Protein AF-A0A2P9AKD4-F1 (afdb_monomer)

Nearest PDB structures (foldseek):
  3d82-assembly1_E  TM=8.362E-01  e=2.006E-03  Shewanella frigidimarina NCIMB 400
  8ibk-assembly1_A  TM=5.195E-01  e=1.902E+00  Bacillus sp. (in: firmicutes)
  3d2u-assembly2_E  TM=2.668E-01  e=1.089E+00  Human betahe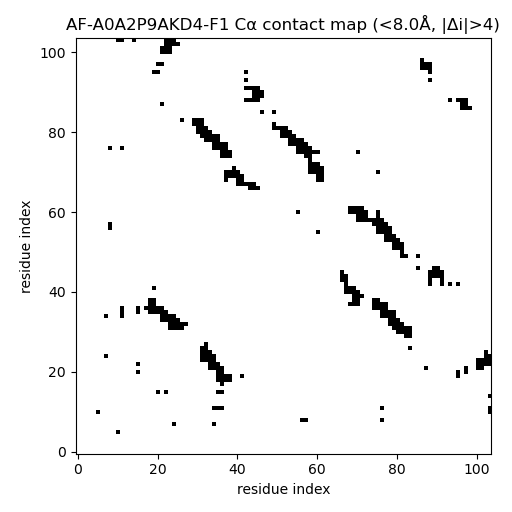rpesvirus 5

Solvent-accessible surface area (backbone atoms only — not comparable to full-atom values): 6382 Å² total; per-residue (Å²): 131,84,84,84,84,78,60,65,69,64,47,41,65,75,70,48,88,55,61,60,50,56,25,38,72,45,77,56,90,72,28,29,35,31,36,30,32,45,43,78,74,51,77,73,46,52,56,94,89,57,72,78,46,79,45,77,78,37,63,43,66,82,75,97,64,79,72,53,69,29,38,77,42,80,78,16,32,36,37,37,41,32,53,62,82,65,49,91,32,46,79,41,86,58,97,68,52,60,89,82,65,50,69,110

pLDDT: mean 90.48, std 7.08, range [67.31, 97.88]

Sequence (104 aa):
MPPHKINLVEAADQKIKQVFDPHIAGDVNDAQVKIAKFGDVFDWHAHDDEDEAFLVQRGRMPRSVEHRPRSLSEEPVVLMFEPATTLNTGNAKSDLTVADLKRL

InterPro domains:
  IPR011051 RmlC-like cupin domain superfamily [SSF51182] (6-92)
  IPR014710 RmlC-like jelly roll fold [G3DSA:2.60.120.10] (3-61)

Structure (mmCIF, N/CA/C/O backbone):
data_AF-A0A2P9AKD4-F1
#
_entry.id   AF-A0A2P9AKD4-F1
#
loop_
_atom_site.group_PDB
_atom_site.id
_atom_site.type_symbol
_atom_site.label_atom_id
_atom_site.label_alt_id
_atom_site.label_comp_id
_atom_site.label_asym_id
_atom_site.label_entity_id
_atom_site.label_seq_id
_atom_site.pdbx_PDB_ins_code
_atom_site.Cartn_x
_atom_site.Cartn_y
_atom_site.Cartn_z
_atom_site.occupancy
_atom_site.B_iso_or_equiv
_atom_site.auth_seq_id
_atom_site.auth_comp_id
_atom_site.auth_asym_id
_atom_site.auth_atom_id
_atom_site.pdbx_PDB_model_num
ATOM 1 N N . MET A 1 1 ? -25.370 -12.405 5.600 1.00 67.31 1 MET A N 1
ATOM 2 C CA . MET A 1 1 ? -24.535 -11.901 6.712 1.00 67.31 1 MET A CA 1
ATOM 3 C C . MET A 1 1 ? -24.434 -10.390 6.556 1.00 67.31 1 MET A C 1
ATOM 5 O O . MET A 1 1 ? -24.234 -9.964 5.423 1.00 67.31 1 MET A O 1
ATOM 9 N N . PRO A 1 2 ? -24.662 -9.579 7.601 1.00 80.69 2 PRO A N 1
ATOM 10 C CA . PRO A 1 2 ? -24.494 -8.133 7.486 1.00 80.69 2 PRO A CA 1
ATOM 11 C C . PRO A 1 2 ? -23.025 -7.797 7.172 1.00 80.69 2 PRO A C 1
ATOM 13 O O . PRO A 1 2 ? -22.136 -8.516 7.632 1.00 80.69 2 PRO A O 1
ATOM 16 N N . PRO A 1 3 ? -22.754 -6.743 6.383 1.00 85.62 3 PRO A N 1
ATOM 17 C CA . PRO A 1 3 ? -21.388 -6.362 6.049 1.00 85.62 3 PRO A CA 1
ATOM 18 C C . PRO A 1 3 ? -20.633 -5.936 7.312 1.00 85.62 3 PRO A C 1
ATOM 20 O O . PRO A 1 3 ? -21.123 -5.113 8.089 1.00 85.62 3 PRO A O 1
ATOM 23 N N . HIS A 1 4 ? -19.433 -6.483 7.502 1.00 88.50 4 HIS A N 1
ATOM 24 C CA . HIS A 1 4 ? -18.524 -6.049 8.557 1.00 88.50 4 HIS A CA 1
ATOM 25 C C . HIS A 1 4 ? -17.814 -4.768 8.108 1.00 88.50 4 HIS A C 1
ATOM 27 O O . HIS A 1 4 ? -17.163 -4.750 7.065 1.00 88.50 4 HIS A O 1
ATOM 33 N N . LYS A 1 5 ? -17.963 -3.684 8.875 1.00 92.38 5 LYS A N 1
ATOM 34 C CA . LYS A 1 5 ? -17.343 -2.387 8.574 1.00 92.38 5 LYS A CA 1
ATOM 35 C C . LYS A 1 5 ? -16.062 -2.224 9.383 1.00 92.38 5 LYS A C 1
ATOM 37 O O . LYS A 1 5 ? -16.024 -2.605 10.547 1.00 92.38 5 LYS A O 1
ATOM 42 N N . ILE A 1 6 ? -15.052 -1.607 8.779 1.00 94.06 6 ILE A N 1
ATOM 43 C CA . ILE A 1 6 ? -13.779 -1.289 9.426 1.00 94.06 6 ILE A CA 1
ATOM 44 C C . ILE A 1 6 ? -13.424 0.180 9.194 1.00 94.06 6 ILE A C 1
ATOM 46 O O . ILE A 1 6 ? -13.596 0.701 8.092 1.00 94.06 6 ILE A O 1
ATOM 50 N N . ASN A 1 7 ? -12.928 0.849 10.236 1.00 96.38 7 ASN A N 1
ATOM 51 C CA . ASN A 1 7 ? -12.262 2.139 10.104 1.00 96.38 7 ASN A CA 1
ATOM 52 C C . ASN A 1 7 ? -10.779 1.886 9.817 1.00 96.38 7 ASN A C 1
ATOM 54 O O . ASN A 1 7 ? -10.026 1.495 10.705 1.00 96.38 7 ASN A O 1
ATOM 58 N N . LEU A 1 8 ? -10.377 2.069 8.561 1.00 96.62 8 LEU A N 1
ATOM 59 C CA . LEU A 1 8 ? -9.055 1.677 8.072 1.00 96.62 8 LEU A CA 1
ATOM 60 C C . LEU A 1 8 ? -7.909 2.401 8.784 1.00 96.62 8 LEU A C 1
ATOM 62 O O . LEU A 1 8 ? -6.924 1.770 9.154 1.00 96.62 8 LEU A O 1
ATOM 66 N N . VAL A 1 9 ? -8.042 3.712 8.992 1.00 96.94 9 VAL A N 1
ATOM 67 C CA . VAL A 1 9 ? -6.988 4.527 9.616 1.00 96.94 9 VAL A CA 1
ATOM 68 C C . VAL A 1 9 ? -6.819 4.149 11.085 1.00 96.94 9 VAL A C 1
ATOM 70 O O . VAL A 1 9 ? -5.704 3.922 11.543 1.00 96.94 9 VAL A O 1
ATOM 73 N N . GLU A 1 10 ? -7.930 4.009 11.805 1.00 97.62 10 GLU A N 1
ATOM 74 C CA . GLU A 1 10 ? -7.915 3.620 13.215 1.00 97.62 10 GLU A CA 1
ATOM 75 C C . GLU A 1 10 ? -7.351 2.205 13.414 1.00 97.62 10 GLU A C 1
ATOM 77 O O . GLU A 1 10 ? -6.497 1.993 14.275 1.00 97.62 10 GLU A O 1
ATOM 82 N N . ALA A 1 11 ? -7.764 1.245 12.580 1.00 97.31 11 ALA A N 1
ATOM 83 C CA . ALA A 1 11 ? -7.239 -0.117 12.622 1.00 97.31 11 ALA A CA 1
ATOM 84 C C . ALA A 1 11 ? -5.733 -0.159 12.314 1.00 97.31 11 ALA A C 1
ATOM 86 O O . ALA A 1 11 ? -4.980 -0.849 13.008 1.00 97.31 11 ALA A O 1
ATOM 87 N N . ALA A 1 12 ? -5.276 0.613 11.321 1.00 97.25 12 ALA A N 1
ATOM 88 C CA . ALA A 1 12 ? -3.859 0.728 10.994 1.00 97.25 12 ALA A CA 1
ATOM 89 C C . ALA A 1 12 ? -3.047 1.310 12.163 1.00 97.25 12 ALA A C 1
ATOM 91 O O . ALA A 1 12 ? -1.978 0.794 12.476 1.00 97.25 12 ALA A O 1
ATOM 92 N N . ASP A 1 13 ? -3.551 2.328 12.864 1.00 96.75 13 ASP A N 1
ATOM 93 C CA . ASP A 1 13 ? -2.863 2.894 14.032 1.00 96.75 13 ASP A CA 1
ATOM 94 C C . ASP A 1 13 ? -2.754 1.917 15.202 1.00 96.75 13 ASP A C 1
ATOM 96 O O . ASP A 1 13 ? -1.725 1.843 15.891 1.00 96.75 13 ASP A O 1
ATOM 100 N N . GLN A 1 14 ? -3.797 1.121 15.413 1.00 96.94 14 GLN A N 1
ATOM 101 C CA . GLN A 1 14 ? -3.817 0.121 16.470 1.00 96.94 14 GLN A CA 1
ATOM 102 C C . GLN A 1 14 ? -2.881 -1.053 16.171 1.00 96.94 14 GLN A C 1
ATOM 104 O O . GLN A 1 14 ? -2.172 -1.487 17.083 1.00 96.94 14 GLN A O 1
ATOM 109 N N . LYS A 1 15 ? -2.837 -1.538 14.924 1.00 97.00 15 LYS A N 1
ATOM 110 C CA . LYS A 1 15 ? -2.166 -2.800 14.568 1.00 97.00 15 LYS A CA 1
ATOM 111 C C . LYS A 1 15 ? -0.784 -2.640 13.931 1.00 97.00 15 LYS A C 1
ATOM 113 O O . LYS A 1 15 ? 0.083 -3.467 14.192 1.00 97.00 15 LYS A O 1
ATOM 118 N N . ILE A 1 16 ? -0.544 -1.576 13.167 1.00 96.69 16 ILE A N 1
ATOM 119 C CA . ILE A 1 16 ? 0.691 -1.395 12.390 1.00 96.69 16 ILE A CA 1
ATOM 120 C C . ILE A 1 16 ? 1.637 -0.458 13.141 1.00 96.69 16 ILE A C 1
ATOM 122 O O . ILE A 1 16 ? 1.365 0.736 13.305 1.00 96.69 16 ILE A O 1
ATOM 126 N N . LYS A 1 17 ? 2.748 -1.017 13.631 1.00 94.88 17 LYS A N 1
ATOM 127 C CA . LYS A 1 17 ? 3.729 -0.302 14.470 1.00 94.88 17 LYS A CA 1
ATOM 128 C C . LYS A 1 17 ? 5.008 0.080 13.739 1.00 94.88 17 LYS A C 1
ATOM 130 O O . LYS A 1 17 ? 5.692 0.996 14.179 1.00 94.88 17 LYS A O 1
ATOM 135 N N . GLN A 1 18 ? 5.305 -0.594 12.636 1.00 93.19 18 GLN A N 1
ATOM 136 C CA . GLN A 1 18 ? 6.473 -0.333 11.807 1.00 93.19 18 GLN A CA 1
ATOM 137 C C . GLN A 1 18 ? 6.033 0.149 10.422 1.00 93.19 18 GLN A C 1
ATOM 139 O O . GLN A 1 18 ? 4.930 -0.155 9.962 1.00 93.19 18 GLN A O 1
ATOM 144 N N . VAL A 1 19 ? 6.882 0.937 9.770 1.00 93.44 19 VAL A N 1
ATOM 145 C CA . VAL A 1 19 ? 6.657 1.322 8.375 1.00 93.44 19 VAL A CA 1
ATOM 146 C C . VAL A 1 19 ? 6.941 0.142 7.451 1.00 93.44 19 VAL A C 1
ATOM 148 O O . VAL A 1 19 ? 7.722 -0.742 7.791 1.00 93.44 19 VAL A O 1
AT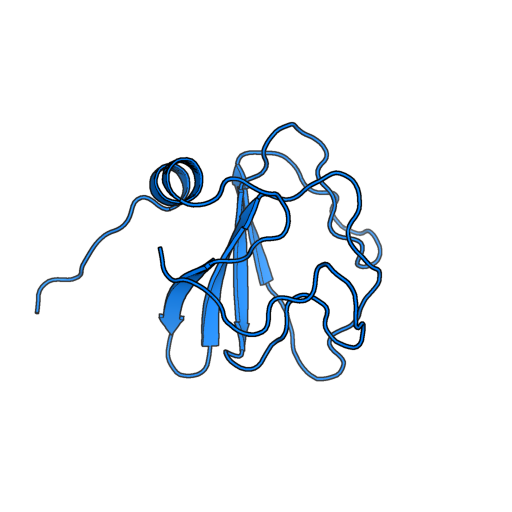OM 151 N N . PHE A 1 20 ? 6.299 0.148 6.287 1.00 93.06 20 PHE A N 1
ATOM 152 C CA . PHE A 1 20 ? 6.424 -0.863 5.242 1.00 93.06 20 PHE A CA 1
ATOM 153 C C . PHE A 1 20 ? 6.077 -2.293 5.693 1.00 93.06 20 PHE A C 1
ATOM 155 O O . PHE A 1 20 ? 6.621 -3.263 5.180 1.00 93.06 20 PHE A O 1
ATOM 162 N N . ASP A 1 21 ? 5.137 -2.417 6.635 1.00 95.38 21 ASP A N 1
ATOM 163 C CA . ASP A 1 21 ? 4.558 -3.685 7.105 1.00 95.38 21 ASP A CA 1
ATOM 164 C C . ASP A 1 21 ? 3.090 -3.782 6.664 1.00 95.38 21 ASP A C 1
ATOM 166 O O . ASP A 1 21 ? 2.180 -3.407 7.419 1.00 95.38 21 ASP A O 1
ATOM 170 N N . PRO A 1 22 ? 2.839 -4.177 5.402 1.00 96.75 22 PRO A N 1
ATOM 171 C CA . PRO A 1 22 ? 1.496 -4.225 4.849 1.00 96.75 22 PRO A CA 1
ATOM 172 C C . PRO A 1 22 ? 0.627 -5.266 5.554 1.00 96.75 22 PRO A C 1
ATOM 174 O O . PRO A 1 22 ? 1.053 -6.374 5.867 1.00 96.75 22 PRO A O 1
ATOM 177 N N . HIS A 1 23 ? -0.628 -4.898 5.795 1.00 97.88 23 HIS A N 1
ATOM 178 C CA . HIS A 1 23 ? -1.659 -5.778 6.333 1.00 97.88 23 HIS A CA 1
ATOM 179 C C . HIS A 1 23 ? -2.831 -5.870 5.358 1.00 97.88 23 HIS A C 1
ATOM 181 O O . HIS A 1 23 ? -3.197 -4.881 4.725 1.00 97.88 23 HIS A O 1
ATOM 187 N N . ILE A 1 24 ? -3.473 -7.033 5.273 1.00 97.81 24 ILE A N 1
ATOM 188 C CA . ILE A 1 24 ? -4.676 -7.220 4.457 1.00 97.81 24 ILE A CA 1
ATOM 189 C C . ILE A 1 24 ? -5.874 -6.603 5.187 1.00 97.81 24 ILE A C 1
ATOM 191 O O . ILE A 1 24 ? -6.250 -7.036 6.280 1.00 97.81 24 ILE A O 1
ATOM 195 N N . ALA A 1 25 ? -6.497 -5.608 4.563 1.00 97.19 25 ALA A N 1
ATOM 196 C CA . ALA A 1 25 ? -7.732 -4.983 5.027 1.00 97.19 25 ALA A CA 1
ATOM 197 C C . ALA A 1 25 ? -8.983 -5.722 4.522 1.00 97.19 25 ALA A C 1
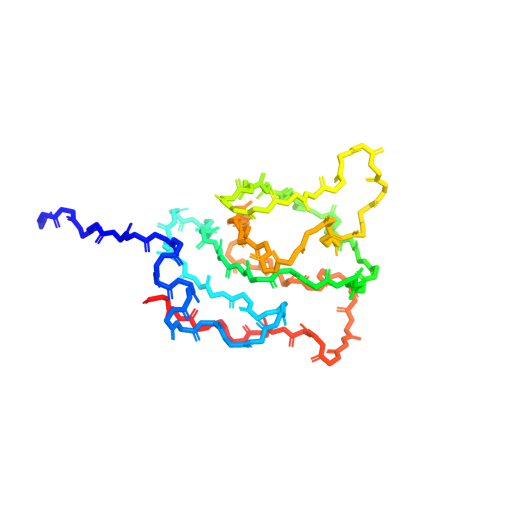ATOM 199 O O . ALA A 1 25 ? -10.028 -5.691 5.173 1.00 97.19 25 ALA A O 1
ATOM 200 N N . GLY A 1 26 ? -8.886 -6.400 3.376 1.00 96.06 26 GLY A N 1
ATOM 201 C CA . GLY A 1 26 ? -9.975 -7.178 2.796 1.00 96.06 26 GLY A CA 1
ATOM 202 C C . GLY A 1 26 ? -9.583 -7.851 1.486 1.00 96.06 26 GLY A C 1
ATOM 203 O O . GLY A 1 26 ? -8.601 -7.468 0.854 1.00 96.06 26 GLY A O 1
ATOM 204 N N . ASP A 1 27 ? -10.380 -8.835 1.079 1.00 95.81 27 ASP A N 1
ATOM 205 C CA . ASP A 1 27 ? -10.228 -9.523 -0.203 1.00 95.81 27 ASP A CA 1
ATOM 206 C C . ASP A 1 27 ? -11.345 -9.071 -1.153 1.00 95.81 27 ASP A C 1
ATOM 208 O O . ASP A 1 27 ? -12.494 -8.886 -0.736 1.00 95.81 27 ASP A O 1
ATOM 212 N N . VAL A 1 28 ? -11.006 -8.891 -2.427 1.00 95.56 28 VAL A N 1
ATOM 213 C CA . VAL A 1 28 ? -11.943 -8.545 -3.499 1.00 95.56 28 VAL A CA 1
ATOM 214 C C . VAL A 1 28 ? -11.653 -9.470 -4.672 1.00 95.56 28 VAL A C 1
ATOM 216 O O . VAL A 1 28 ? -10.772 -9.199 -5.479 1.00 95.56 28 VAL A O 1
ATOM 219 N N . ASN A 1 29 ? -12.408 -10.565 -4.768 1.00 95.81 29 ASN A N 1
ATOM 220 C CA . ASN A 1 29 ? -12.135 -11.648 -5.717 1.00 95.81 29 ASN A CA 1
ATOM 221 C C . ASN A 1 29 ? -10.695 -12.181 -5.553 1.00 95.81 29 ASN A C 1
ATOM 223 O O . ASN A 1 29 ? -10.356 -12.686 -4.487 1.00 95.81 29 ASN A O 1
ATOM 227 N N . ASP A 1 30 ? -9.879 -12.078 -6.599 1.00 95.31 30 ASP A N 1
ATOM 228 C CA . ASP A 1 30 ? -8.464 -12.447 -6.683 1.00 95.31 30 ASP A CA 1
ATOM 229 C C . ASP A 1 30 ? -7.499 -11.293 -6.349 1.00 95.31 30 ASP A C 1
ATOM 231 O O . ASP A 1 30 ? -6.283 -11.483 -6.350 1.00 95.31 30 ASP A O 1
ATOM 235 N N . ALA A 1 31 ? -8.025 -10.115 -6.012 1.00 96.31 31 ALA A N 1
ATOM 236 C CA . ALA A 1 31 ? -7.260 -8.962 -5.556 1.00 96.31 31 ALA A CA 1
ATOM 237 C C . ALA A 1 31 ? -7.375 -8.765 -4.040 1.00 96.31 31 ALA A C 1
ATOM 239 O O . ALA A 1 31 ? -8.309 -9.235 -3.377 1.00 96.31 31 ALA A O 1
ATOM 240 N N . GLN A 1 32 ? -6.435 -8.009 -3.483 1.00 97.12 32 GLN A N 1
ATOM 241 C CA . GLN A 1 32 ? -6.434 -7.629 -2.078 1.00 97.12 32 GLN A CA 1
ATOM 242 C C . GLN A 1 32 ? -6.427 -6.119 -1.911 1.00 97.12 32 GLN A C 1
ATOM 244 O O . GLN A 1 32 ? -5.725 -5.386 -2.599 1.00 97.12 32 GLN A O 1
ATOM 249 N N . VAL A 1 33 ? -7.193 -5.669 -0.920 1.00 97.44 33 VAL A N 1
ATOM 250 C CA . VAL A 1 33 ? -7.024 -4.348 -0.329 1.00 97.44 33 VAL A CA 1
ATOM 251 C C . VAL A 1 33 ? -6.031 -4.507 0.812 1.00 97.44 33 VAL A C 1
ATOM 253 O O . VAL A 1 33 ? -6.334 -5.153 1.820 1.00 97.44 33 VAL A O 1
ATOM 256 N N . LYS A 1 34 ? -4.855 -3.909 0.670 1.00 97.81 34 LYS A N 1
ATOM 257 C CA . LYS A 1 34 ? -3.807 -3.887 1.692 1.00 97.81 34 LYS A CA 1
ATOM 258 C C . LYS A 1 34 ? -3.671 -2.478 2.270 1.00 97.81 34 LYS A C 1
ATOM 260 O O . LYS A 1 34 ? -4.119 -1.499 1.678 1.00 97.81 34 LYS A O 1
ATOM 265 N N . ILE A 1 35 ? -3.099 -2.360 3.461 1.00 97.88 35 ILE A N 1
ATOM 266 C CA . ILE A 1 35 ? -2.829 -1.076 4.111 1.00 97.88 35 ILE A CA 1
ATOM 267 C C . ILE A 1 35 ? -1.456 -1.107 4.771 1.00 97.88 35 ILE A C 1
ATOM 269 O O . ILE A 1 35 ? -1.085 -2.104 5.388 1.00 97.88 35 ILE A O 1
ATOM 273 N N . ALA A 1 36 ? -0.712 -0.012 4.672 1.00 96.81 36 ALA A N 1
ATOM 274 C CA . ALA A 1 36 ? 0.586 0.125 5.317 1.00 96.81 36 ALA A CA 1
ATOM 275 C C . ALA A 1 36 ? 0.842 1.566 5.765 1.00 96.81 36 ALA A C 1
ATOM 277 O O . ALA A 1 36 ? 0.242 2.525 5.267 1.00 96.81 36 ALA A O 1
ATOM 278 N N . LYS A 1 37 ? 1.780 1.705 6.706 1.00 95.12 37 LYS A N 1
ATOM 279 C CA . LYS A 1 37 ? 2.420 2.983 7.023 1.00 95.12 37 LYS A CA 1
ATOM 280 C C . LYS A 1 37 ? 3.688 3.125 6.192 1.00 95.12 37 LYS A C 1
ATOM 282 O O . LYS A 1 37 ? 4.467 2.184 6.144 1.00 95.12 37 LYS A O 1
ATOM 287 N N . PHE A 1 38 ? 3.906 4.259 5.535 1.00 92.94 38 PHE A N 1
ATOM 288 C CA . PHE A 1 38 ? 5.070 4.453 4.653 1.00 92.94 38 PHE A CA 1
ATOM 289 C C . PHE A 1 38 ? 6.140 5.306 5.346 1.00 92.94 38 PHE A C 1
ATOM 291 O O . PHE A 1 38 ? 5.823 6.277 6.028 1.00 92.94 38 PHE A O 1
ATOM 298 N N . GLY A 1 39 ? 7.407 4.928 5.183 1.00 89.19 39 GLY A N 1
ATOM 299 C CA . GLY A 1 39 ? 8.569 5.649 5.709 1.00 89.19 39 GLY A CA 1
ATOM 300 C C . GLY A 1 39 ? 9.252 6.545 4.670 1.00 89.19 39 GLY A C 1
ATOM 301 O O . GLY A 1 39 ? 8.681 6.872 3.628 1.00 89.19 39 GLY A O 1
ATOM 302 N N . ASP A 1 40 ? 10.498 6.929 4.953 1.00 83.81 40 ASP A N 1
ATOM 303 C CA . ASP A 1 40 ? 11.268 7.880 4.135 1.00 83.81 40 ASP A CA 1
ATOM 304 C C . ASP A 1 40 ? 11.809 7.293 2.830 1.00 83.81 40 ASP A C 1
ATOM 306 O O . ASP A 1 40 ? 11.908 7.995 1.821 1.00 83.81 40 ASP A O 1
ATOM 310 N N . VAL A 1 41 ? 12.209 6.022 2.842 1.00 82.25 41 VAL A N 1
ATOM 311 C CA . VAL A 1 41 ? 12.771 5.333 1.680 1.00 82.25 41 VAL A CA 1
ATOM 312 C C . VAL A 1 41 ? 12.335 3.881 1.715 1.00 82.25 41 VAL A C 1
ATOM 314 O O . VAL A 1 41 ? 12.592 3.184 2.693 1.00 82.25 41 VAL A O 1
ATOM 317 N N . PHE A 1 42 ? 11.722 3.444 0.623 1.00 83.75 42 PHE A N 1
ATOM 318 C CA . PHE A 1 42 ? 11.502 2.040 0.318 1.00 83.75 42 PHE A CA 1
ATOM 319 C C . PHE A 1 42 ? 12.447 1.579 -0.795 1.00 83.75 42 PHE A C 1
ATOM 321 O O . PHE A 1 42 ? 13.019 2.413 -1.515 1.00 83.75 42 PHE A O 1
ATOM 328 N N . ASP A 1 43 ? 12.608 0.265 -0.923 1.00 84.50 43 ASP A N 1
ATOM 329 C CA . ASP A 1 43 ? 13.440 -0.323 -1.963 1.00 84.50 43 ASP A CA 1
ATOM 330 C C . ASP A 1 43 ? 12.875 -0.037 -3.349 1.00 84.50 43 ASP A C 1
ATOM 332 O O . ASP A 1 43 ? 11.662 -0.010 -3.573 1.00 84.50 43 ASP A O 1
ATOM 336 N N . TRP A 1 44 ? 13.786 0.169 -4.293 1.00 84.31 44 TRP A N 1
ATOM 337 C CA . TRP A 1 44 ? 13.441 0.212 -5.702 1.00 84.31 44 TRP A CA 1
ATOM 338 C C . TRP A 1 44 ? 12.999 -1.167 -6.163 1.00 84.31 44 TRP A C 1
ATOM 340 O O . TRP A 1 44 ? 13.738 -2.138 -6.006 1.00 84.31 44 TRP A O 1
ATOM 350 N N . HIS A 1 45 ? 11.811 -1.233 -6.746 1.00 87.94 45 HIS A N 1
ATOM 351 C CA . HIS A 1 45 ? 11.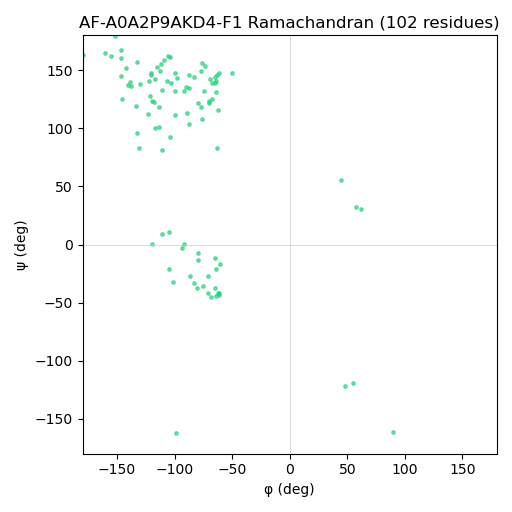239 -2.462 -7.261 1.00 87.94 45 HIS A CA 1
ATOM 352 C C . HIS A 1 45 ? 10.232 -2.158 -8.367 1.00 87.94 45 HIS A C 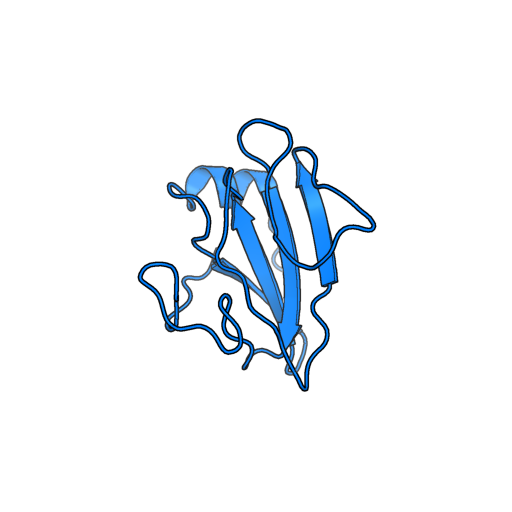1
ATOM 354 O O . HIS A 1 45 ? 9.743 -1.032 -8.497 1.00 87.94 45 HIS A O 1
ATOM 360 N N . ALA A 1 46 ? 9.930 -3.185 -9.151 1.00 86.62 46 ALA A N 1
ATOM 361 C CA . ALA A 1 46 ? 8.885 -3.158 -10.156 1.00 86.62 46 ALA A CA 1
ATOM 362 C C . ALA A 1 46 ? 8.008 -4.407 -10.050 1.00 86.62 46 ALA A C 1
ATOM 364 O O . ALA A 1 46 ? 8.440 -5.454 -9.554 1.00 86.62 46 ALA A O 1
ATOM 365 N N . HIS A 1 47 ? 6.791 -4.258 -10.557 1.00 87.00 47 HIS A N 1
ATOM 366 C CA . HIS A 1 47 ? 5.830 -5.322 -10.785 1.00 87.00 47 HIS A CA 1
ATOM 367 C C . HIS A 1 47 ? 5.657 -5.412 -12.296 1.00 87.00 47 HIS A C 1
ATOM 369 O O . HIS A 1 47 ? 5.030 -4.548 -12.901 1.00 87.00 47 HIS A O 1
ATOM 375 N N . ASP A 1 48 ? 6.310 -6.391 -12.917 1.00 85.50 48 ASP A N 1
ATOM 376 C CA . ASP A 1 48 ? 6.414 -6.438 -14.381 1.00 85.50 48 ASP A CA 1
ATOM 377 C C . ASP A 1 48 ? 5.071 -6.780 -15.053 1.00 85.50 48 ASP A C 1
ATOM 379 O O . ASP A 1 48 ? 4.817 -6.362 -16.182 1.00 85.50 48 ASP A O 1
ATOM 383 N N . ASP A 1 49 ? 4.203 -7.498 -14.334 1.00 89.00 49 ASP A N 1
ATOM 384 C CA . ASP A 1 49 ? 2.971 -8.089 -14.865 1.00 89.00 49 ASP A CA 1
ATOM 385 C C . ASP A 1 49 ? 1.690 -7.577 -14.177 1.00 89.00 49 ASP A C 1
ATOM 387 O O . ASP A 1 49 ? 0.590 -8.032 -14.498 1.00 89.00 49 ASP A O 1
ATOM 391 N N . GLU A 1 50 ? 1.805 -6.663 -13.208 1.00 88.62 50 GLU A N 1
ATOM 392 C CA . GLU A 1 50 ? 0.701 -6.280 -12.323 1.00 88.62 50 GLU A CA 1
ATOM 393 C C . GLU A 1 50 ? 0.701 -4.769 -12.047 1.00 88.62 50 GLU A C 1
ATOM 395 O O . GLU A 1 50 ? 1.742 -4.170 -11.780 1.00 88.62 50 GLU A O 1
ATOM 400 N N . ASP A 1 51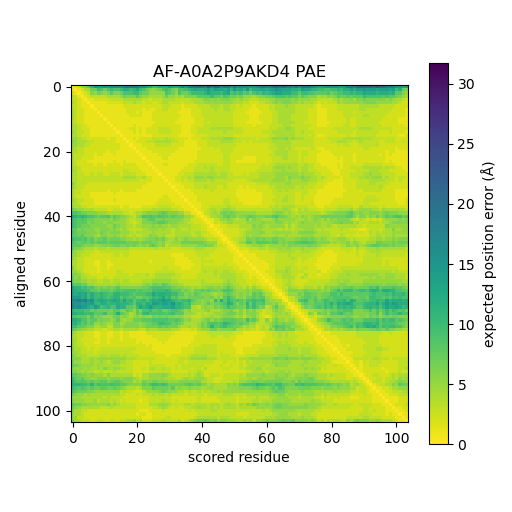 ? -0.485 -4.156 -12.075 1.00 89.81 51 ASP A N 1
ATOM 401 C CA . ASP A 1 51 ? -0.678 -2.779 -11.618 1.00 89.81 51 ASP A CA 1
ATOM 402 C C . ASP A 1 51 ? -0.865 -2.742 -10.091 1.00 89.81 51 ASP A C 1
ATOM 404 O O . ASP A 1 51 ? -1.561 -3.585 -9.519 1.00 89.81 51 ASP A O 1
ATOM 408 N N . GLU A 1 52 ? -0.345 -1.694 -9.446 1.00 91.81 52 GLU A N 1
ATOM 409 C CA . GLU A 1 52 ? -0.619 -1.376 -8.040 1.00 91.81 52 GLU A CA 1
ATOM 410 C C . GLU A 1 52 ? -1.262 0.014 -7.926 1.00 91.81 52 GLU A C 1
ATOM 412 O O . GLU A 1 52 ? -0.726 1.032 -8.379 1.00 91.81 52 GLU A O 1
ATOM 417 N N . ALA A 1 53 ? -2.444 0.072 -7.310 1.00 93.00 53 ALA A N 1
ATOM 418 C CA . ALA A 1 53 ? -3.142 1.324 -7.053 1.00 93.00 53 ALA A CA 1
ATOM 419 C C . ALA A 1 53 ? -2.937 1.787 -5.607 1.00 93.00 53 ALA A C 1
ATOM 421 O O . ALA A 1 53 ? -3.190 1.039 -4.665 1.00 93.00 53 ALA A O 1
ATOM 422 N N . PHE A 1 54 ? -2.595 3.066 -5.427 1.00 92.81 54 PHE A N 1
ATOM 423 C CA . PHE A 1 54 ? -2.428 3.687 -4.111 1.00 92.81 54 PHE A CA 1
ATOM 424 C C . PHE A 1 54 ? -3.521 4.716 -3.815 1.00 92.81 54 PHE A C 1
ATOM 426 O O . PHE A 1 54 ? -3.779 5.626 -4.608 1.00 92.81 54 PHE A O 1
ATOM 433 N N . LEU A 1 55 ? -4.092 4.640 -2.614 1.00 95.12 55 LEU A N 1
ATOM 434 C CA . LEU A 1 55 ? -4.970 5.654 -2.042 1.00 95.12 55 LEU A CA 1
ATOM 435 C C . LEU A 1 55 ? -4.404 6.137 -0.703 1.00 95.12 55 LEU A C 1
ATOM 437 O O . LEU A 1 55 ? -4.383 5.410 0.291 1.00 95.12 55 LEU A O 1
ATOM 441 N N . VAL A 1 56 ? -3.971 7.396 -0.666 1.00 94.25 56 VAL A N 1
ATOM 442 C CA . VAL A 1 56 ? -3.458 8.028 0.556 1.00 94.25 56 VAL A CA 1
ATOM 443 C C . VAL A 1 56 ? -4.632 8.386 1.468 1.00 94.25 56 VAL A C 1
ATOM 445 O O . VAL A 1 56 ? -5.379 9.318 1.184 1.00 94.25 56 VAL A O 1
ATOM 448 N N . GLN A 1 57 ? -4.785 7.649 2.570 1.00 96.06 57 GLN A N 1
ATOM 449 C CA . GLN A 1 57 ? -5.824 7.878 3.581 1.00 96.06 57 GLN A CA 1
ATOM 450 C C . GLN A 1 57 ? -5.410 8.957 4.590 1.00 96.06 57 GLN A C 1
ATOM 452 O O . GLN A 1 57 ? -6.242 9.709 5.095 1.00 96.06 57 GLN A O 1
ATOM 457 N N . ARG A 1 58 ? -4.108 9.036 4.891 1.00 95.31 58 ARG A N 1
ATOM 458 C CA . ARG A 1 58 ? -3.499 10.072 5.733 1.00 95.31 58 ARG A CA 1
ATOM 459 C C . ARG A 1 58 ? -2.090 10.369 5.242 1.00 95.31 58 ARG A C 1
ATOM 461 O O . ARG A 1 58 ? -1.381 9.457 4.833 1.00 95.31 58 ARG A O 1
ATOM 468 N N . GLY A 1 59 ? -1.672 11.628 5.333 1.00 92.06 59 GLY A N 1
ATOM 469 C CA . GLY A 1 59 ? -0.326 12.060 4.962 1.00 92.06 59 GLY A CA 1
ATOM 470 C C . GLY A 1 59 ? -0.198 12.473 3.498 1.00 92.06 59 GLY A C 1
ATOM 471 O O . GLY A 1 59 ? -1.182 12.827 2.849 1.00 92.06 59 GLY A O 1
ATOM 472 N N . ARG A 1 60 ? 1.037 12.506 2.990 1.00 89.69 60 ARG A N 1
ATOM 473 C CA . ARG A 1 60 ? 1.352 12.958 1.627 1.00 89.69 60 ARG A CA 1
ATOM 474 C C . ARG A 1 60 ? 2.386 12.048 0.980 1.00 89.69 60 ARG A C 1
ATOM 476 O O . ARG A 1 60 ? 3.401 11.745 1.596 1.00 89.69 60 ARG A O 1
ATOM 483 N N . MET A 1 61 ? 2.150 11.708 -0.283 1.00 87.62 61 MET A N 1
ATOM 484 C CA . MET A 1 61 ? 3.048 10.923 -1.133 1.00 87.62 61 MET A CA 1
ATOM 485 C C . MET A 1 61 ? 3.427 11.745 -2.373 1.00 87.62 61 MET A C 1
ATOM 487 O O . MET A 1 61 ? 2.608 12.547 -2.839 1.00 87.62 61 MET A O 1
ATOM 491 N N . PRO A 1 62 ? 4.640 11.587 -2.928 1.00 85.00 62 PRO A N 1
ATOM 492 C CA . PRO A 1 62 ? 4.988 12.202 -4.198 1.00 85.00 62 PRO A CA 1
ATOM 493 C C . PRO A 1 62 ? 4.17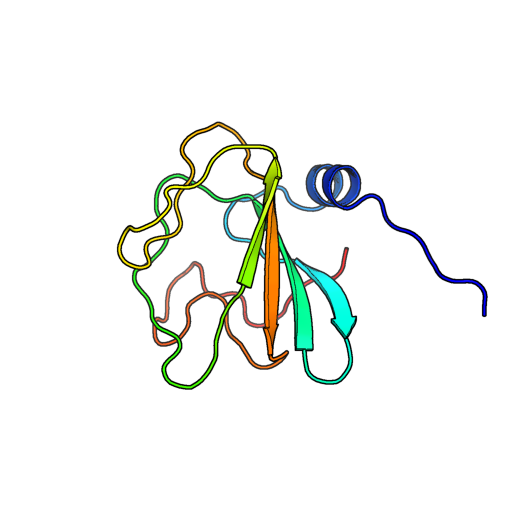4 11.562 -5.331 1.00 85.00 62 PRO A C 1
ATOM 495 O O . PRO A 1 62 ? 3.980 10.351 -5.372 1.00 85.00 62 PRO A O 1
ATOM 498 N N . ARG A 1 63 ? 3.704 12.390 -6.266 1.00 82.44 63 ARG A N 1
ATOM 499 C CA . ARG A 1 63 ? 3.011 11.966 -7.489 1.00 82.44 63 ARG A CA 1
ATOM 500 C C . ARG A 1 63 ? 3.889 12.284 -8.699 1.00 82.44 63 ARG A C 1
ATOM 502 O O . ARG A 1 63 ? 4.610 13.278 -8.676 1.00 82.44 63 ARG A O 1
ATOM 509 N N . SER A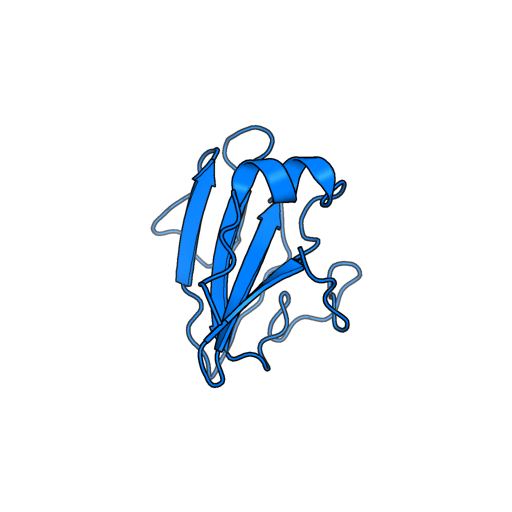 1 64 ? 3.771 11.478 -9.756 1.00 77.75 64 SER A N 1
ATOM 510 C CA . SER A 1 64 ? 4.495 11.664 -11.026 1.00 77.75 64 SER A CA 1
ATOM 511 C C . SER A 1 64 ? 6.017 11.578 -10.887 1.00 77.75 64 SER A C 1
ATOM 513 O O . SER A 1 64 ? 6.751 12.227 -11.628 1.00 77.75 64 SER A O 1
ATOM 515 N N . VAL A 1 65 ? 6.484 10.786 -9.925 1.00 76.31 65 VAL A N 1
ATOM 516 C CA . VAL A 1 65 ? 7.886 10.387 -9.798 1.00 76.31 65 VAL A CA 1
ATOM 517 C C . VAL A 1 65 ? 7.989 8.896 -10.082 1.00 76.31 65 VAL A C 1
ATOM 519 O O . VAL A 1 65 ? 7.009 8.166 -9.940 1.00 76.31 65 VAL A O 1
ATOM 522 N N . GLU A 1 66 ? 9.168 8.462 -10.499 1.00 73.31 66 GLU A N 1
ATOM 523 C CA . GLU A 1 66 ? 9.471 7.052 -10.717 1.00 73.31 66 GLU A CA 1
ATOM 524 C C . GLU A 1 66 ? 9.318 6.261 -9.393 1.00 73.31 66 GLU A C 1
ATOM 526 O O . GLU A 1 66 ? 9.482 6.838 -8.311 1.00 73.31 66 GLU A O 1
ATOM 531 N N . HIS A 1 67 ? 8.898 4.990 -9.481 1.00 67.94 67 HIS A N 1
ATOM 532 C CA . HIS A 1 67 ? 8.294 4.210 -8.390 1.00 67.94 67 HIS A CA 1
ATOM 533 C C . HIS A 1 67 ? 9.243 3.974 -7.203 1.00 67.94 67 HIS A C 1
ATOM 535 O O . HIS A 1 67 ? 9.880 2.935 -7.057 1.00 67.94 67 HIS A O 1
ATOM 541 N N . ARG A 1 68 ? 9.316 4.975 -6.324 1.00 69.88 68 ARG A N 1
ATOM 542 C CA . ARG A 1 68 ? 10.032 4.939 -5.052 1.00 69.88 68 ARG A CA 1
ATOM 543 C C . ARG A 1 68 ? 9.099 5.438 -3.954 1.00 69.88 68 ARG A C 1
ATOM 545 O O . ARG A 1 68 ? 9.124 6.634 -3.627 1.00 69.88 68 ARG A O 1
ATOM 552 N N . PRO A 1 69 ? 8.237 4.561 -3.417 1.00 69.19 69 PRO A N 1
ATOM 553 C CA . PRO A 1 69 ? 7.231 4.975 -2.463 1.00 69.19 69 PRO A CA 1
ATOM 554 C C . PRO A 1 69 ? 7.899 5.537 -1.209 1.00 69.19 69 PRO A C 1
ATOM 556 O O . PRO A 1 69 ? 8.620 4.846 -0.492 1.00 69.19 69 PRO A O 1
ATOM 559 N N . ARG A 1 70 ? 7.677 6.827 -0.959 1.00 80.25 70 ARG A N 1
ATOM 560 C CA . ARG A 1 70 ? 8.147 7.508 0.243 1.00 80.25 70 ARG A CA 1
ATOM 561 C C . ARG A 1 70 ? 7.133 8.501 0.750 1.00 80.25 70 ARG A C 1
ATOM 563 O O . ARG A 1 70 ? 6.420 9.123 -0.036 1.00 80.25 70 ARG A O 1
ATOM 570 N N . SER A 1 71 ? 7.165 8.730 2.049 1.00 84.38 71 SER A N 1
ATOM 571 C CA . SER A 1 71 ? 6.379 9.782 2.661 1.00 84.38 71 SER A CA 1
ATOM 572 C C . SER A 1 71 ? 6.965 11.182 2.447 1.00 84.38 71 SER A C 1
ATOM 574 O O . SER A 1 71 ? 8.179 11.378 2.381 1.00 84.38 71 SER A O 1
ATOM 576 N N . LEU A 1 72 ? 6.079 12.181 2.396 1.00 83.19 72 LEU A N 1
ATOM 577 C CA . LEU A 1 72 ? 6.375 13.616 2.541 1.00 83.19 72 LEU A CA 1
ATOM 578 C C . LEU A 1 72 ? 5.817 14.196 3.862 1.00 83.19 72 LEU A C 1
ATOM 580 O O . LEU A 1 72 ? 5.743 15.418 4.038 1.00 83.19 72 LEU A O 1
ATOM 584 N N . SER A 1 73 ? 5.326 13.341 4.759 1.00 84.75 73 SER A N 1
ATOM 585 C CA . SER A 1 73 ? 4.779 13.701 6.073 1.00 84.75 73 SER A CA 1
ATOM 586 C C . SER A 1 73 ? 5.058 12.616 7.112 1.00 84.75 73 SER A C 1
ATOM 588 O O . SER A 1 73 ? 5.389 11.488 6.767 1.00 84.75 73 SER A O 1
ATOM 590 N N . GLU A 1 74 ? 4.853 12.913 8.387 1.00 80.94 74 GLU A N 1
ATOM 591 C CA . GLU A 1 74 ? 4.882 11.869 9.412 1.00 80.94 74 GLU A CA 1
ATOM 592 C C . GLU A 1 74 ? 3.671 10.928 9.267 1.00 80.94 74 GLU A C 1
ATOM 594 O O . GLU A 1 74 ? 2.577 11.356 8.888 1.00 80.94 74 GLU A O 1
ATOM 599 N N . GLU A 1 75 ? 3.906 9.638 9.516 1.00 79.62 75 GLU A N 1
ATOM 600 C CA . GLU A 1 75 ? 2.909 8.558 9.587 1.00 79.62 75 GLU A CA 1
ATOM 601 C C . GLU A 1 75 ? 1.829 8.539 8.481 1.00 79.62 75 GLU A C 1
ATOM 603 O O . GLU A 1 75 ? 0.621 8.535 8.782 1.00 79.62 75 GLU A O 1
ATOM 608 N N . PRO A 1 76 ? 2.214 8.507 7.191 1.00 90.62 76 PRO A N 1
ATOM 609 C CA . PRO A 1 76 ? 1.236 8.334 6.133 1.00 90.62 76 PRO A CA 1
ATOM 610 C C . PRO A 1 76 ? 0.582 6.958 6.259 1.00 90.62 76 PRO A C 1
ATOM 612 O O . PRO A 1 76 ? 1.246 5.963 6.544 1.00 90.62 76 PRO A O 1
ATOM 615 N N . VAL A 1 77 ? -0.720 6.901 6.016 1.00 96.31 77 VAL A N 1
ATOM 616 C CA . VAL A 1 77 ? -1.472 5.650 5.926 1.00 96.31 77 VAL A CA 1
ATOM 617 C C . VAL A 1 77 ? -1.936 5.526 4.493 1.00 96.31 77 VAL A C 1
ATOM 619 O O . VAL A 1 77 ? -2.676 6.381 3.998 1.00 96.31 77 VAL A O 1
ATOM 622 N N . VAL A 1 78 ? -1.474 4.477 3.828 1.00 96.00 78 VAL A N 1
ATOM 623 C CA . VAL A 1 78 ? -1.720 4.257 2.408 1.00 96.00 78 VAL A CA 1
ATOM 624 C C . VAL A 1 78 ? -2.424 2.926 2.250 1.00 96.00 78 VAL A C 1
ATOM 626 O O . VAL A 1 78 ? -1.991 1.910 2.790 1.00 96.00 78 VAL A O 1
ATOM 629 N N . LEU A 1 79 ? -3.544 2.967 1.542 1.00 97.25 79 LEU A N 1
ATOM 630 C CA . LEU A 1 79 ? -4.242 1.787 1.077 1.00 97.25 79 LEU A CA 1
ATOM 631 C C . LEU A 1 79 ? -3.706 1.430 -0.307 1.00 97.25 79 LEU A C 1
ATOM 633 O O . LEU A 1 79 ? -3.536 2.307 -1.152 1.00 97.25 79 LEU A O 1
ATOM 637 N N . MET A 1 80 ? -3.459 0.148 -0.506 1.00 96.31 80 MET A N 1
ATOM 638 C CA . MET A 1 80 ? -2.964 -0.448 -1.736 1.00 96.31 80 MET A CA 1
ATOM 639 C C . MET A 1 80 ? -4.018 -1.414 -2.268 1.00 96.31 80 MET A C 1
ATOM 641 O O . MET A 1 80 ? -4.695 -2.090 -1.486 1.00 96.31 80 MET A O 1
ATOM 645 N N . PHE A 1 81 ? -4.177 -1.461 -3.583 1.00 97.00 81 PHE A N 1
ATOM 646 C CA . PHE A 1 81 ? -5.040 -2.421 -4.257 1.00 97.00 81 PHE A CA 1
ATOM 647 C C . PHE A 1 81 ? -4.299 -3.038 -5.437 1.00 97.00 81 PHE A C 1
ATOM 649 O O . PHE A 1 81 ? -3.889 -2.326 -6.352 1.00 97.00 81 PHE A O 1
ATOM 656 N N . GLU A 1 82 ? -4.140 -4.353 -5.376 1.00 95.88 82 GLU A N 1
ATOM 657 C CA . GLU A 1 82 ? -3.274 -5.144 -6.251 1.00 95.88 82 GLU A CA 1
ATOM 658 C C . GLU A 1 82 ? -3.707 -6.622 -6.212 1.00 95.88 82 GLU A C 1
ATOM 660 O O . GLU A 1 82 ? -4.469 -7.013 -5.310 1.00 95.88 82 GLU A O 1
ATOM 665 N N . PRO A 1 83 ? -3.265 -7.462 -7.163 1.00 96.12 83 PRO A N 1
ATOM 666 C CA . PRO A 1 83 ? -3.469 -8.905 -7.089 1.00 96.12 83 PRO A CA 1
ATOM 667 C C . PRO A 1 83 ? -3.039 -9.508 -5.739 1.00 96.12 83 PRO A C 1
ATOM 669 O O . PRO A 1 83 ? -2.101 -9.066 -5.073 1.00 96.12 83 PRO A O 1
ATOM 672 N N . ALA A 1 84 ? -3.733 -10.558 -5.294 1.00 94.00 84 ALA A N 1
ATOM 673 C CA . ALA A 1 84 ? -3.417 -11.211 -4.019 1.00 94.00 84 ALA A CA 1
ATOM 674 C C . ALA A 1 84 ? -2.018 -11.860 -4.008 1.00 94.00 84 ALA A C 1
ATOM 676 O O . ALA A 1 84 ? -1.450 -12.102 -2.945 1.00 94.00 84 ALA A O 1
ATOM 677 N N . THR A 1 85 ? -1.471 -12.146 -5.191 1.00 90.94 85 THR A N 1
ATOM 678 C CA . THR A 1 85 ? -0.138 -12.715 -5.419 1.00 90.94 85 THR A CA 1
ATOM 679 C C . THR A 1 85 ? 0.985 -11.691 -5.333 1.00 90.94 85 THR A C 1
ATOM 681 O O . THR A 1 85 ? 2.149 -12.082 -5.238 1.00 90.94 85 THR A O 1
ATOM 684 N N . THR A 1 86 ? 0.654 -10.401 -5.347 1.00 91.00 86 THR A N 1
ATOM 685 C CA . THR A 1 86 ? 1.644 -9.337 -5.424 1.00 91.00 86 THR A CA 1
ATOM 686 C C . THR A 1 86 ? 2.436 -9.225 -4.123 1.00 91.00 86 THR A C 1
ATOM 688 O O . THR A 1 86 ? 1.875 -9.054 -3.034 1.00 91.00 86 THR A O 1
ATOM 691 N N . LEU A 1 87 ? 3.759 -9.330 -4.232 1.00 91.94 87 LEU A N 1
ATOM 692 C CA . LEU A 1 87 ? 4.694 -9.140 -3.126 1.00 91.94 87 LEU A CA 1
ATOM 693 C C . LEU A 1 87 ? 5.049 -7.659 -3.013 1.00 91.94 87 LEU A C 1
ATOM 695 O O . LEU A 1 87 ? 5.399 -7.052 -4.014 1.00 91.94 87 LEU A O 1
ATOM 699 N N . ASN A 1 88 ? 5.056 -7.096 -1.807 1.00 89.12 88 ASN A N 1
ATOM 700 C CA . ASN A 1 88 ? 5.268 -5.658 -1.588 1.00 89.12 88 ASN A CA 1
ATOM 701 C C . ASN A 1 88 ? 6.623 -5.114 -2.078 1.00 89.12 88 ASN A C 1
ATOM 703 O O . ASN A 1 88 ? 6.793 -3.907 -2.170 1.00 89.12 88 ASN A O 1
ATOM 707 N N . THR A 1 89 ? 7.605 -5.981 -2.322 1.00 90.31 89 THR A N 1
ATOM 708 C CA . THR A 1 89 ? 8.911 -5.613 -2.885 1.00 90.31 89 THR A CA 1
ATOM 709 C C . THR A 1 89 ? 9.048 -6.003 -4.356 1.00 90.31 89 THR A C 1
ATOM 711 O O . THR A 1 89 ? 10.157 -5.956 -4.878 1.00 90.31 89 THR A O 1
ATOM 714 N N . GLY A 1 90 ? 7.968 -6.413 -5.028 1.00 88.31 90 GLY A N 1
ATOM 715 C CA . GLY A 1 90 ? 7.965 -6.820 -6.434 1.00 88.31 90 GLY A CA 1
ATOM 716 C C . GLY A 1 90 ? 9.086 -7.810 -6.769 1.00 88.31 90 GLY A C 1
ATOM 717 O O . GLY A 1 90 ? 9.205 -8.878 -6.164 1.00 88.31 90 GLY A O 1
ATOM 718 N N . ASN A 1 91 ? 9.941 -7.431 -7.720 1.00 87.62 91 ASN A N 1
ATOM 719 C CA . ASN A 1 91 ? 11.122 -8.195 -8.137 1.00 87.62 91 ASN A CA 1
ATOM 720 C C . ASN A 1 91 ? 12.354 -8.070 -7.212 1.00 87.62 91 ASN A C 1
ATOM 722 O O . ASN A 1 91 ? 13.340 -8.790 -7.403 1.00 87.62 91 ASN A O 1
ATOM 726 N N . ALA A 1 92 ? 12.320 -7.195 -6.206 1.00 87.00 92 ALA A N 1
ATOM 727 C CA . ALA A 1 92 ? 13.381 -7.049 -5.219 1.00 87.00 92 ALA A CA 1
ATOM 728 C C . ALA A 1 92 ? 13.182 -8.009 -4.034 1.00 87.00 92 ALA A C 1
ATOM 730 O O . ALA A 1 92 ? 12.063 -8.293 -3.601 1.00 87.00 92 ALA A O 1
ATOM 731 N N . LYS A 1 93 ? 14.296 -8.495 -3.474 1.00 86.00 93 LYS A N 1
ATOM 732 C CA . LYS A 1 93 ? 14.320 -9.242 -2.208 1.00 86.00 93 LYS A CA 1
ATOM 733 C C . LYS A 1 93 ? 15.153 -8.477 -1.194 1.00 86.00 93 LYS A C 1
ATOM 735 O O . LYS A 1 93 ? 16.329 -8.221 -1.450 1.00 86.00 93 LYS A O 1
ATOM 740 N N . SER A 1 94 ? 14.556 -8.148 -0.056 1.00 88.19 94 SER A N 1
ATOM 741 C CA . SER A 1 94 ? 15.214 -7.402 1.014 1.00 88.19 94 SER A CA 1
ATOM 742 C C . SER A 1 94 ? 14.621 -7.740 2.380 1.00 88.19 94 SER A C 1
ATOM 744 O O . SER A 1 94 ? 13.664 -8.507 2.490 1.00 88.19 94 SER A O 1
ATOM 746 N N . ASP A 1 95 ? 15.165 -7.124 3.428 1.00 88.38 95 ASP A N 1
ATOM 747 C CA . ASP A 1 95 ? 14.634 -7.232 4.790 1.00 88.38 95 ASP A CA 1
ATOM 748 C C . ASP A 1 95 ? 13.227 -6.615 4.935 1.00 88.38 95 ASP A C 1
ATOM 750 O O . ASP A 1 95 ? 12.564 -6.820 5.949 1.00 88.38 95 ASP A O 1
ATOM 754 N N . LEU A 1 96 ? 12.759 -5.866 3.927 1.00 89.62 96 LEU A N 1
ATOM 755 C CA . LEU A 1 96 ? 11.419 -5.278 3.874 1.00 89.62 96 LEU A CA 1
ATOM 756 C C . LEU A 1 96 ? 10.398 -6.165 3.143 1.00 89.62 96 LEU A C 1
ATOM 758 O O . LEU A 1 96 ? 9.221 -5.808 3.061 1.00 89.62 96 LEU A O 1
ATOM 762 N N . THR A 1 97 ? 10.821 -7.309 2.601 1.00 92.19 97 THR A N 1
ATOM 763 C CA . THR A 1 97 ? 9.922 -8.267 1.955 1.00 92.19 97 THR A CA 1
ATOM 764 C C . THR A 1 97 ? 9.026 -8.945 2.997 1.00 92.19 97 THR A C 1
ATOM 766 O O . THR A 1 97 ? 9.516 -9.625 3.899 1.00 92.19 97 THR A O 1
ATOM 769 N N . VAL A 1 98 ? 7.704 -8.830 2.839 1.00 92.44 98 VAL A N 1
ATOM 770 C CA . VAL A 1 98 ? 6.713 -9.475 3.716 1.00 92.44 98 VAL A CA 1
ATOM 771 C C . VAL A 1 98 ? 5.884 -10.471 2.907 1.00 92.44 98 VAL A C 1
ATOM 773 O O . VAL A 1 98 ? 4.957 -10.092 2.198 1.00 92.44 98 VAL A O 1
ATOM 776 N N . ALA A 1 99 ? 6.221 -11.758 3.017 1.00 90.94 99 ALA A N 1
ATOM 777 C CA . ALA A 1 99 ? 5.517 -12.830 2.304 1.00 90.94 99 ALA A CA 1
ATOM 778 C C . ALA A 1 99 ? 4.209 -13.254 2.999 1.00 90.94 99 ALA A C 1
ATOM 780 O O . ALA A 1 99 ? 3.211 -13.521 2.336 1.00 90.94 99 ALA A O 1
ATOM 781 N N . ASP A 1 100 ? 4.204 -13.275 4.334 1.00 93.38 100 ASP A N 1
ATOM 782 C CA . ASP A 1 100 ? 3.054 -13.687 5.140 1.00 93.38 100 ASP A CA 1
ATOM 783 C C . ASP A 1 100 ? 2.364 -12.462 5.749 1.00 93.38 100 ASP A C 1
ATOM 7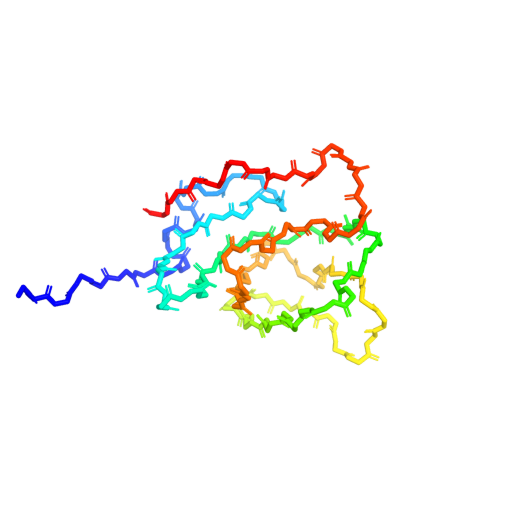85 O O . ASP A 1 100 ? 2.725 -11.973 6.825 1.00 93.38 100 ASP A O 1
ATOM 789 N N . LEU A 1 101 ? 1.358 -11.945 5.042 1.00 95.38 101 LEU A N 1
ATOM 790 C CA . LEU A 1 101 ? 0.632 -10.749 5.459 1.00 95.38 101 LEU A CA 1
ATOM 791 C C . LEU A 1 101 ? -0.322 -11.037 6.623 1.00 95.38 101 LEU A C 1
ATOM 793 O O . LEU A 1 101 ? -1.154 -11.948 6.587 1.00 95.38 101 LEU A O 1
ATOM 797 N N . LYS A 1 102 ? -0.267 -10.182 7.644 1.00 96.88 102 LYS A N 1
ATOM 798 C CA . LYS A 1 102 ? -1.255 -10.158 8.731 1.00 96.88 102 LYS A CA 1
ATOM 799 C C . LYS A 1 102 ? -2.546 -9.493 8.246 1.00 96.88 102 LYS A C 1
ATOM 801 O O . LYS A 1 102 ? -2.525 -8.675 7.331 1.00 96.88 102 LYS A O 1
ATOM 806 N N . ARG A 1 103 ? -3.680 -9.792 8.886 1.00 95.62 103 ARG A N 1
ATOM 807 C CA . ARG A 1 103 ? -4.962 -9.112 8.616 1.00 95.62 103 ARG A CA 1
ATOM 808 C C . ARG A 1 103 ? -5.253 -8.026 9.654 1.00 95.62 103 ARG A C 1
ATOM 810 O O . ARG A 1 103 ? -4.859 -8.159 10.819 1.00 95.62 103 ARG A O 1
ATOM 817 N N . LEU A 1 104 ? -5.934 -6.963 9.218 1.00 93.06 104 LEU A N 1
ATOM 818 C CA . LEU A 1 104 ? -6.465 -5.919 10.103 1.00 93.06 104 LEU A CA 1
ATOM 819 C C . LEU A 1 104 ? -7.584 -6.404 11.023 1.00 93.06 104 LEU A C 1
ATOM 821 O O . LEU A 1 104 ? -7.966 -7.589 11.013 1.00 93.06 104 LEU A O 1
#

Radius of gyration: 13.29 Å; Cα contacts (8 Å, |Δi|>4): 204; chains: 1; bounding box: 40×27×31 Å

Organism: NCBI:txid1631247

Foldseek 3Di:
DPDDDDDQVVVCVVPADDFLQKAFADDDPQKTWIKGWFAAWDDDADAPPKDKDKDWPDADFDPPDHPITHGPDPGIMIIIMIGPCAWSRHPDDDPSTDPDHHHD

Mean predicted aligned error: 3.91 Å

Secondary structure (DSSP, 8-state):
-PPPP--HHHHHHHH--STT--EEEEEETTEEEEEEE--S-------SS---EEEEEES----SS-S----SSSS-EEEEEEETT--TTTT--STT--SSPEE-